Protein AF-A0A7J2YCM7-F1 (afdb_monomer)

Solvent-accessible surface area (backbone atoms only — not comparable to full-atom values): 4425 Å² total; per-residue (Å²): 120,60,61,70,58,23,43,54,53,2,52,52,31,29,51,52,51,22,50,55,43,18,74,74,66,75,62,58,70,67,87,66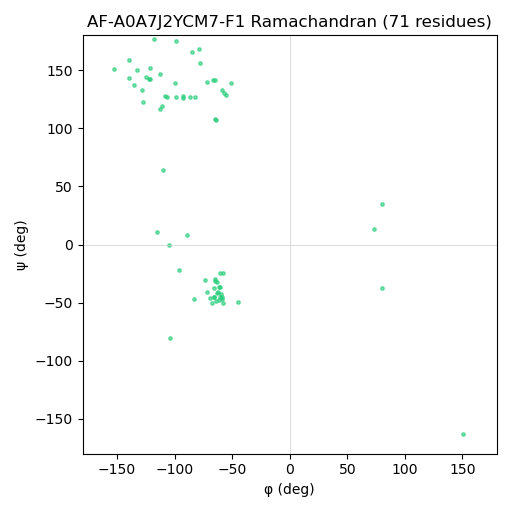,35,62,46,74,46,98,84,72,48,52,39,48,38,53,88,43,83,42,80,47,76,50,79,55,99,90,49,71,50,78,42,76,35,52,81,78,78,71,78,79,132

Foldseek 3Di:
DPQVVQQVQLVVLQVVQQVVVCVVPVGGDRDDQWDQDPVRDIHGFNPFQDWDWDADPVGIDIGGGDDDPDPDD

pLDDT: mean 89.28, std 10.87, range [47.09, 96.62]

Structure (mmCIF, N/CA/C/O backbone):
data_AF-A0A7J2YCM7-F1
#
_entry.id   AF-A0A7J2YCM7-F1
#
loop_
_atom_site.group_PDB
_atom_site.id
_atom_site.type_symbol
_atom_site.label_atom_id
_atom_site.label_alt_id
_atom_site.label_comp_id
_atom_site.label_asym_id
_atom_site.label_entity_id
_atom_site.label_seq_id
_atom_site.pdbx_PDB_ins_code
_atom_site.Cartn_x
_atom_site.Cartn_y
_atom_site.Cartn_z
_atom_site.occupancy
_atom_site.B_iso_or_equiv
_atom_site.auth_seq_id
_atom_site.auth_comp_id
_atom_site.auth_asym_id
_atom_site.auth_atom_id
_atom_site.pdbx_PDB_model_num
ATOM 1 N N . MET A 1 1 ? -14.912 4.610 12.610 1.00 65.88 1 MET A N 1
ATOM 2 C CA . MET A 1 1 ? -14.008 3.623 13.256 1.00 65.88 1 MET A CA 1
ATOM 3 C C . MET A 1 1 ? -13.175 4.325 14.326 1.00 65.88 1 MET A C 1
ATOM 5 O O . MET A 1 1 ? -12.960 5.521 14.193 1.00 65.88 1 MET A O 1
ATOM 9 N N . GLN A 1 2 ? -12.697 3.632 15.368 1.00 84.69 2 GLN A N 1
ATOM 10 C CA . GLN A 1 2 ? -11.678 4.201 16.269 1.00 84.69 2 GLN A CA 1
ATOM 11 C C . GLN A 1 2 ? -10.329 4.253 15.525 1.00 84.69 2 GLN A C 1
ATOM 13 O O . GLN A 1 2 ? -10.004 3.301 14.818 1.00 84.69 2 GLN A O 1
ATOM 18 N N . TYR A 1 3 ? -9.536 5.320 15.688 1.00 89.31 3 TYR A N 1
ATOM 19 C CA . TYR A 1 3 ? -8.264 5.534 14.966 1.00 89.31 3 TYR A CA 1
ATOM 20 C C . TYR A 1 3 ? -7.367 4.285 14.901 1.00 89.31 3 TYR A C 1
ATOM 22 O O . TYR A 1 3 ? -6.941 3.870 13.828 1.00 89.31 3 TYR A O 1
ATOM 30 N N . PHE A 1 4 ? -7.131 3.630 16.042 1.00 92.88 4 PHE A N 1
ATOM 31 C CA . PHE A 1 4 ? -6.271 2.444 16.112 1.00 92.88 4 PHE A CA 1
ATOM 32 C C . PHE A 1 4 ? -6.799 1.256 15.301 1.00 92.88 4 PHE A C 1
ATOM 34 O O . PHE A 1 4 ? -6.014 0.480 14.755 1.00 92.88 4 PHE A O 1
ATOM 41 N N . GLN A 1 5 ? -8.122 1.115 15.197 1.00 94.19 5 GLN A N 1
ATOM 42 C CA . GLN A 1 5 ? -8.743 0.078 14.380 1.00 94.19 5 GLN A CA 1
ATOM 43 C C . GLN A 1 5 ? -8.520 0.360 12.891 1.00 94.19 5 GLN A C 1
ATOM 45 O O . GLN A 1 5 ? -8.096 -0.539 12.166 1.00 94.19 5 GLN A O 1
ATOM 50 N N . ALA A 1 6 ? -8.733 1.608 12.459 1.00 94.12 6 ALA A N 1
ATOM 51 C CA . ALA A 1 6 ? -8.441 2.040 11.095 1.00 94.12 6 ALA A CA 1
ATOM 52 C C . ALA A 1 6 ? -6.956 1.824 10.760 1.00 94.12 6 ALA A C 1
ATOM 54 O O . ALA A 1 6 ? -6.632 1.228 9.736 1.00 94.12 6 ALA A O 1
ATOM 55 N N . LEU A 1 7 ? -6.047 2.204 11.665 1.00 95.25 7 LEU A N 1
ATOM 56 C CA . LEU A 1 7 ? -4.608 2.054 11.453 1.00 95.25 7 LEU A CA 1
ATOM 57 C C . LEU A 1 7 ? -4.215 0.589 11.256 1.00 95.25 7 LEU A C 1
ATOM 59 O O . LEU A 1 7 ? -3.466 0.271 10.336 1.00 95.25 7 LEU A O 1
ATOM 63 N N . LYS A 1 8 ? -4.741 -0.314 12.090 1.00 96.06 8 LYS A N 1
ATOM 64 C CA . LYS A 1 8 ? -4.440 -1.746 11.995 1.00 96.06 8 LYS A CA 1
ATOM 65 C C . LYS A 1 8 ? -4.913 -2.339 10.668 1.00 96.06 8 LYS A C 1
ATOM 67 O O . LYS A 1 8 ? -4.188 -3.125 10.066 1.00 96.06 8 LYS A O 1
ATOM 72 N N . ILE A 1 9 ? -6.105 -1.957 10.208 1.00 96.25 9 ILE A N 1
ATOM 73 C CA . ILE A 1 9 ? -6.648 -2.407 8.920 1.00 96.25 9 ILE A CA 1
ATOM 74 C C . ILE A 1 9 ? -5.772 -1.896 7.771 1.00 96.25 9 ILE A C 1
ATOM 76 O O . ILE A 1 9 ? -5.339 -2.687 6.934 1.00 96.25 9 ILE A O 1
ATOM 80 N N . GLY A 1 10 ? -5.444 -0.602 7.772 1.00 95.38 10 GLY A N 1
ATOM 81 C CA . GLY A 1 10 ? -4.579 0.006 6.764 1.00 95.38 10 GLY A CA 1
ATOM 82 C C . GLY A 1 10 ? -3.188 -0.627 6.712 1.00 95.38 10 GLY A C 1
ATOM 83 O O . GLY A 1 10 ? -2.694 -0.948 5.638 1.00 95.38 10 GLY A O 1
ATOM 84 N N . GLN A 1 11 ? -2.572 -0.900 7.866 1.00 96.19 11 GLN A N 1
ATOM 85 C CA . GLN A 1 11 ? -1.253 -1.542 7.946 1.00 96.19 11 GLN A CA 1
ATOM 86 C C . GLN A 1 11 ? -1.216 -2.946 7.328 1.00 96.19 11 GLN A C 1
ATOM 88 O O . GLN A 1 11 ? -0.209 -3.320 6.726 1.00 96.19 11 GLN A O 1
ATOM 93 N N . VAL A 1 12 ? -2.291 -3.726 7.468 1.00 96.62 12 VAL A N 1
ATOM 94 C CA . VAL A 1 12 ? -2.398 -5.037 6.811 1.00 96.62 12 VAL A CA 1
ATOM 95 C C . VAL A 1 12 ? -2.498 -4.850 5.297 1.00 96.62 12 VAL A C 1
ATOM 97 O O . VAL A 1 12 ? -1.687 -5.408 4.560 1.00 96.62 12 VAL A O 1
ATOM 100 N N . ARG A 1 13 ? -3.410 -3.984 4.843 1.00 96.19 13 ARG A N 1
ATOM 101 C CA . ARG A 1 13 ? -3.657 -3.724 3.416 1.00 96.19 13 ARG A CA 1
ATOM 102 C C . ARG A 1 13 ? -2.411 -3.224 2.681 1.00 96.19 13 ARG A C 1
ATOM 104 O O . ARG A 1 13 ? -2.039 -3.787 1.654 1.00 96.19 13 ARG A O 1
ATOM 111 N N . ILE A 1 14 ? -1.689 -2.246 3.234 1.00 95.06 14 ILE A N 1
ATOM 112 C CA . ILE A 1 14 ? -0.467 -1.722 2.594 1.00 95.06 14 ILE A CA 1
ATOM 113 C C . ILE A 1 14 ? 0.648 -2.761 2.520 1.00 95.06 14 ILE A C 1
ATOM 115 O O . ILE A 1 14 ? 1.461 -2.723 1.5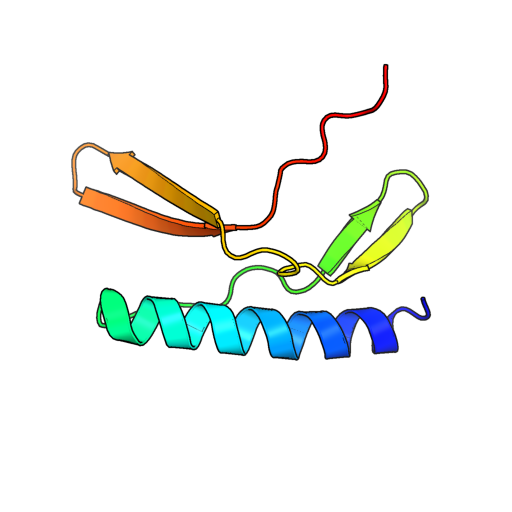99 1.00 95.06 14 ILE A O 1
ATOM 119 N N . LYS A 1 15 ? 0.721 -3.674 3.495 1.00 95.50 15 LYS A N 1
ATOM 120 C CA . LYS A 1 15 ? 1.736 -4.725 3.508 1.00 95.50 15 LYS A CA 1
ATOM 121 C C . LYS A 1 15 ? 1.438 -5.753 2.425 1.00 95.50 15 LYS A C 1
ATOM 123 O O . LYS A 1 15 ? 2.361 -6.179 1.727 1.00 95.50 15 LYS A O 1
ATOM 128 N N . ASP A 1 16 ? 0.169 -6.102 2.252 1.00 95.75 16 ASP A N 1
ATOM 129 C CA . ASP A 1 16 ? -0.275 -7.004 1.193 1.00 95.75 16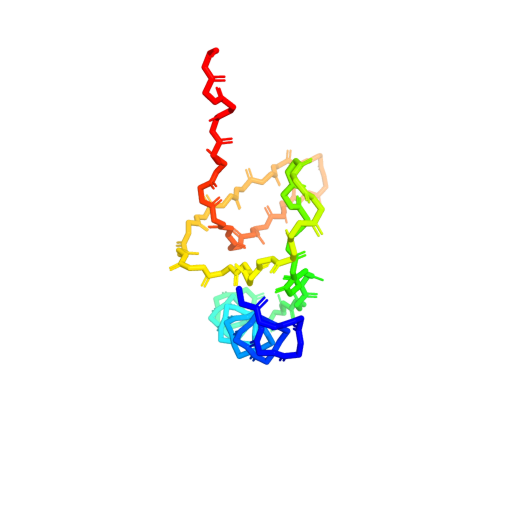 ASP A CA 1
ATOM 130 C C . ASP A 1 16 ? -0.054 -6.374 -0.189 1.00 95.75 16 ASP A C 1
ATOM 132 O O . ASP A 1 16 ? 0.542 -7.012 -1.060 1.00 95.75 16 ASP A O 1
ATOM 136 N N . ALA A 1 17 ? -0.413 -5.099 -0.373 1.00 95.69 17 ALA A N 1
ATOM 137 C CA . ALA A 1 17 ? -0.161 -4.354 -1.608 1.00 95.69 17 ALA A CA 1
ATOM 138 C C . ALA A 1 17 ? 1.344 -4.236 -1.917 1.00 95.69 17 ALA A C 1
ATOM 140 O O . ALA A 1 17 ? 1.786 -4.575 -3.016 1.00 95.69 17 ALA A O 1
ATOM 141 N N . ALA A 1 18 ? 2.170 -3.850 -0.939 1.00 95.12 18 ALA A N 1
ATOM 142 C CA . ALA A 1 18 ? 3.620 -3.786 -1.117 1.00 95.12 18 ALA A CA 1
ATOM 143 C C . ALA A 1 18 ? 4.214 -5.161 -1.463 1.00 95.12 18 ALA A C 1
ATOM 145 O O . ALA A 1 18 ? 5.111 -5.249 -2.295 1.00 95.12 18 ALA A O 1
ATOM 146 N N . THR A 1 19 ? 3.695 -6.246 -0.882 1.00 96.06 19 THR A N 1
ATOM 147 C CA . THR A 1 19 ? 4.128 -7.612 -1.211 1.00 96.06 19 THR A CA 1
ATOM 148 C C . THR A 1 19 ? 3.762 -7.982 -2.649 1.00 96.06 19 THR A C 1
ATOM 150 O O . THR A 1 19 ? 4.612 -8.491 -3.379 1.00 96.06 19 THR A O 1
ATOM 153 N N . LYS A 1 20 ? 2.536 -7.674 -3.093 1.00 95.31 20 LYS A N 1
ATOM 154 C CA . LYS A 1 20 ? 2.094 -7.881 -4.484 1.00 95.31 20 LYS A CA 1
ATOM 155 C C . LYS A 1 20 ? 2.981 -7.122 -5.468 1.00 95.31 20 LYS A C 1
ATOM 157 O O . LYS A 1 20 ? 3.510 -7.720 -6.404 1.00 95.31 20 LYS A O 1
ATOM 162 N N . LEU A 1 21 ? 3.205 -5.831 -5.224 1.00 95.56 21 LEU A N 1
ATOM 163 C CA . LEU A 1 21 ? 4.029 -4.999 -6.096 1.00 95.56 21 LEU A CA 1
ATOM 164 C C . LEU A 1 21 ? 5.496 -5.441 -6.084 1.00 95.56 21 LEU A C 1
ATOM 166 O O . LEU A 1 21 ? 6.133 -5.463 -7.131 1.00 95.56 21 LEU A O 1
ATOM 170 N N . LYS A 1 22 ? 6.023 -5.869 -4.931 1.00 95.56 22 LYS A N 1
ATOM 171 C CA . LYS A 1 22 ? 7.381 -6.412 -4.824 1.00 95.56 22 LYS A CA 1
ATOM 172 C C . LYS A 1 22 ? 7.549 -7.684 -5.653 1.00 95.56 22 LYS A C 1
ATOM 174 O O . LYS A 1 22 ? 8.570 -7.832 -6.314 1.00 95.56 22 LYS A O 1
ATOM 179 N N . ASN A 1 23 ? 6.559 -8.575 -5.652 1.00 96.06 23 ASN A N 1
ATOM 180 C CA . ASN A 1 23 ? 6.602 -9.792 -6.466 1.00 96.06 23 ASN A CA 1
ATOM 181 C C . ASN A 1 23 ? 6.603 -9.484 -7.971 1.00 96.06 23 ASN A C 1
ATOM 183 O O . ASN A 1 23 ? 7.178 -10.244 -8.743 1.00 96.06 23 ASN A O 1
ATOM 187 N N . TYR A 1 24 ? 5.985 -8.374 -8.380 1.00 93.44 24 TYR A N 1
ATOM 188 C CA . TYR A 1 24 ? 5.946 -7.934 -9.773 1.00 93.44 24 TYR A CA 1
ATOM 189 C C . TYR A 1 24 ? 7.203 -7.151 -10.199 1.00 93.44 24 TYR A C 1
ATOM 191 O O . TYR A 1 24 ? 7.778 -7.427 -11.247 1.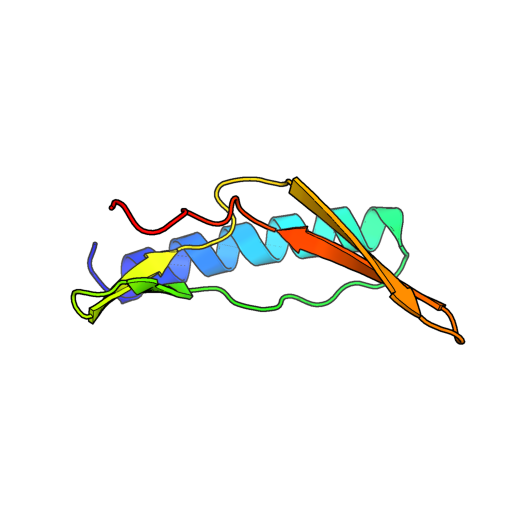00 93.44 24 TYR A O 1
ATOM 199 N N . ALA A 1 25 ? 7.644 -6.182 -9.392 1.00 92.12 25 ALA A N 1
ATOM 200 C CA . ALA A 1 25 ? 8.685 -5.209 -9.743 1.00 92.12 25 ALA A CA 1
ATOM 201 C C . ALA A 1 25 ? 10.053 -5.477 -9.081 1.00 92.12 25 ALA A 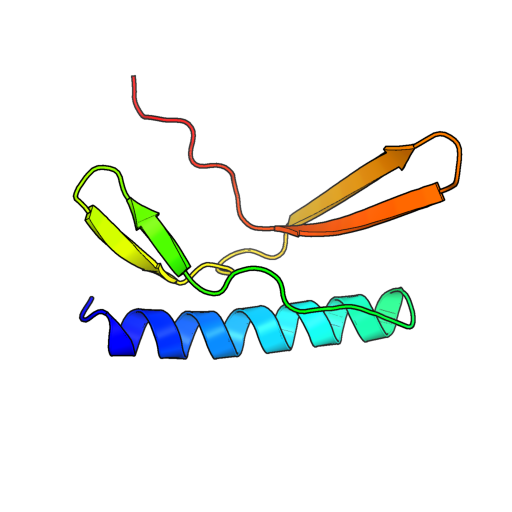C 1
ATOM 203 O O . ALA A 1 25 ? 10.996 -4.707 -9.254 1.00 92.12 25 ALA A O 1
ATOM 204 N N . GLY A 1 26 ? 10.172 -6.528 -8.268 1.00 92.44 26 GLY A N 1
ATOM 205 C CA . GLY A 1 26 ? 11.369 -6.874 -7.492 1.00 92.44 26 GLY A CA 1
ATOM 206 C C . GLY A 1 26 ? 11.532 -6.063 -6.202 1.00 92.44 26 GLY A C 1
ATOM 207 O O . GLY A 1 26 ? 11.918 -6.618 -5.172 1.00 92.44 26 GLY A O 1
ATOM 208 N N . ASN A 1 27 ? 11.183 -4.773 -6.221 1.00 89.81 27 ASN A N 1
ATOM 209 C CA . ASN A 1 27 ? 11.215 -3.882 -5.061 1.00 89.81 27 ASN A CA 1
ATOM 210 C C . ASN A 1 27 ? 9.936 -3.042 -4.975 1.00 89.81 27 ASN A C 1
ATOM 212 O O . ASN A 1 27 ? 9.472 -2.504 -5.975 1.00 89.81 27 ASN A O 1
ATOM 216 N N . ALA A 1 28 ? 9.394 -2.901 -3.765 1.00 94.62 28 ALA A N 1
ATOM 217 C CA . ALA A 1 28 ? 8.254 -2.037 -3.478 1.00 94.62 28 ALA A CA 1
ATOM 218 C C . ALA A 1 28 ? 8.287 -1.575 -2.019 1.00 94.62 28 ALA A C 1
ATOM 220 O O . ALA A 1 28 ? 8.786 -2.292 -1.147 1.00 94.62 28 ALA A O 1
ATOM 221 N N . LEU A 1 29 ? 7.736 -0.389 -1.761 1.00 92.88 29 LEU A N 1
ATOM 222 C CA . LEU A 1 29 ? 7.650 0.207 -0.432 1.00 92.88 29 LEU A CA 1
ATOM 223 C C . LEU A 1 29 ? 6.184 0.473 -0.067 1.00 92.88 29 LEU A C 1
ATOM 225 O O . LEU A 1 29 ? 5.411 0.878 -0.937 1.00 92.88 29 LEU A O 1
ATOM 229 N N . PRO A 1 30 ? 5.790 0.271 1.202 1.00 92.44 30 PRO A N 1
ATOM 230 C CA . PRO A 1 30 ? 4.499 0.741 1.683 1.00 92.44 30 PRO A CA 1
ATOM 231 C C . PRO A 1 30 ? 4.477 2.275 1.697 1.00 92.44 30 PRO A C 1
ATOM 233 O O . PRO A 1 30 ? 5.476 2.904 2.045 1.00 92.44 30 PRO A O 1
ATOM 236 N N . ALA A 1 31 ? 3.337 2.867 1.339 1.00 89.38 31 ALA A N 1
ATOM 237 C CA . ALA A 1 31 ? 3.186 4.319 1.252 1.00 89.38 31 ALA A CA 1
ATOM 238 C C . ALA A 1 31 ? 2.404 4.895 2.445 1.00 89.38 31 ALA A C 1
ATOM 240 O O . ALA A 1 31 ? 2.994 5.407 3.392 1.00 89.38 31 ALA A O 1
ATOM 241 N N . ILE A 1 32 ? 1.073 4.811 2.407 1.00 91.69 32 ILE A N 1
ATOM 242 C CA . ILE A 1 32 ? 0.167 5.469 3.357 1.00 91.69 32 ILE A CA 1
ATOM 243 C C . ILE A 1 32 ? -0.801 4.422 3.896 1.00 91.69 32 ILE A C 1
ATOM 245 O O . ILE A 1 32 ? -1.338 3.665 3.106 1.00 91.69 32 ILE A O 1
ATOM 249 N N . ALA A 1 33 ? -1.015 4.368 5.216 1.00 93.69 33 ALA A N 1
ATOM 250 C CA . ALA A 1 33 ? -1.940 3.420 5.859 1.00 93.69 33 ALA A CA 1
ATOM 251 C C . ALA A 1 33 ? -3.331 4.015 6.134 1.00 93.69 33 ALA A C 1
ATOM 253 O O . ALA A 1 33 ? -4.296 3.279 6.325 1.00 93.69 33 ALA A O 1
ATOM 254 N N . LEU A 1 34 ? -3.422 5.343 6.196 1.00 93.94 34 LEU A N 1
ATOM 255 C CA . LEU A 1 34 ? -4.616 6.071 6.598 1.00 93.94 34 LEU A CA 1
ATOM 256 C C . LEU A 1 34 ? -4.816 7.305 5.721 1.00 93.94 34 LEU A C 1
ATOM 258 O O . LEU A 1 34 ? -3.846 7.990 5.403 1.00 93.94 34 LEU A O 1
ATOM 262 N N . LYS A 1 35 ? -6.071 7.628 5.418 1.00 91.31 35 LYS A N 1
ATOM 263 C CA . LYS A 1 35 ? -6.484 8.925 4.873 1.00 91.31 35 LYS A CA 1
ATOM 264 C C . LYS A 1 35 ? -7.340 9.660 5.900 1.00 91.31 35 LYS A C 1
ATOM 266 O O . LYS A 1 35 ? -8.066 9.027 6.666 1.00 91.31 35 LYS A O 1
ATOM 271 N N . GLU A 1 36 ? -7.240 10.982 5.927 1.00 89.94 36 GLU A N 1
ATOM 272 C CA . GLU A 1 36 ? -8.152 11.834 6.689 1.00 89.94 36 GLU A CA 1
ATOM 273 C C . GLU A 1 36 ? -9.299 12.268 5.768 1.00 89.94 36 GLU A C 1
ATOM 275 O O . GLU A 1 36 ? -9.068 12.749 4.657 1.00 89.94 36 GLU A O 1
ATOM 280 N N . SER A 1 37 ? -10.538 12.054 6.205 1.00 84.81 37 SER A N 1
ATOM 281 C CA . SER A 1 37 ? -11.736 12.553 5.521 1.00 84.81 37 SER A CA 1
ATOM 282 C C . SER A 1 37 ? -11.975 14.036 5.829 1.00 84.81 37 SER A C 1
ATOM 284 O O . SER A 1 37 ? -11.390 14.600 6.753 1.00 84.81 37 SER A O 1
ATOM 286 N N . LYS A 1 38 ? -12.891 14.679 5.092 1.00 82.56 38 LYS A N 1
ATOM 287 C CA . LYS A 1 38 ? -13.258 16.093 5.319 1.00 82.56 38 LYS A CA 1
ATOM 288 C C . LYS A 1 38 ? -13.782 16.369 6.735 1.00 82.56 38 LYS A C 1
ATOM 290 O O . LYS A 1 38 ? -13.657 17.492 7.210 1.00 82.56 38 LYS A O 1
ATOM 295 N N . ASP A 1 39 ? -14.319 15.349 7.398 1.00 86.31 39 ASP A N 1
ATOM 296 C CA . ASP A 1 39 ? -14.872 15.436 8.751 1.00 86.31 39 ASP A CA 1
ATOM 297 C C . ASP A 1 39 ? -13.819 15.162 9.846 1.00 86.31 39 ASP A C 1
ATOM 299 O O . ASP A 1 39 ? -14.162 15.012 11.020 1.00 86.31 39 ASP A O 1
ATOM 303 N N . GLY A 1 40 ? -12.534 15.046 9.481 1.00 85.44 40 GLY A N 1
ATOM 304 C CA . GLY A 1 40 ? -11.438 14.730 10.406 1.00 85.44 40 GLY A CA 1
ATOM 305 C C . GLY A 1 40 ? -11.425 13.268 10.871 1.00 85.44 40 GLY A C 1
ATOM 306 O O . GLY A 1 40 ? -10.749 12.911 11.839 1.00 85.44 40 GLY A O 1
ATOM 307 N N . ILE A 1 41 ? -12.198 12.399 10.210 1.00 89.69 41 ILE A N 1
ATOM 308 C CA . ILE A 1 41 ? -12.243 10.966 10.510 1.00 89.69 41 ILE A CA 1
ATOM 309 C C . ILE A 1 41 ? -11.135 10.268 9.727 1.00 89.69 41 ILE A C 1
ATOM 311 O O . ILE A 1 41 ? -11.058 10.395 8.505 1.00 89.69 41 ILE A O 1
ATOM 315 N N . TRP A 1 42 ? -10.310 9.499 10.437 1.00 92.06 42 TRP A N 1
ATOM 316 C CA . TRP A 1 42 ? -9.273 8.659 9.846 1.00 92.06 42 TRP A CA 1
ATOM 317 C C . TRP A 1 42 ? -9.843 7.333 9.348 1.00 92.06 42 TRP A C 1
ATOM 319 O O . TRP A 1 42 ? -10.460 6.578 10.109 1.00 92.06 42 TRP A O 1
ATOM 329 N N . GLU A 1 43 ? -9.568 7.022 8.089 1.00 93.31 43 GLU A N 1
ATOM 330 C CA . GLU A 1 43 ? -10.042 5.825 7.404 1.00 93.31 43 GLU A CA 1
ATOM 331 C C . GLU A 1 43 ? -8.860 5.004 6.876 1.00 93.31 43 GLU A C 1
ATOM 333 O O . GLU A 1 43 ? -7.863 5.581 6.430 1.00 93.31 43 GLU A O 1
ATOM 338 N N . PRO A 1 44 ? -8.928 3.662 6.930 1.00 94.50 44 PRO A N 1
ATOM 339 C CA . PRO A 1 44 ? -7.913 2.824 6.309 1.00 94.50 44 PRO A CA 1
ATOM 340 C C . PRO A 1 44 ? -7.932 2.993 4.790 1.00 94.50 44 PRO A C 1
ATOM 342 O O . PRO A 1 44 ? -8.999 3.041 4.186 1.00 94.50 44 PRO A O 1
ATOM 345 N N . VAL A 1 45 ? -6.753 2.991 4.175 1.00 92.50 45 VAL A N 1
ATOM 346 C CA . VAL A 1 45 ? -6.611 2.896 2.711 1.00 92.50 45 VAL A CA 1
ATOM 347 C C . VAL A 1 45 ? -6.300 1.455 2.284 1.00 92.50 45 VAL A C 1
ATOM 349 O O . VAL A 1 45 ? -6.102 0.583 3.138 1.00 92.50 45 VAL A O 1
ATOM 352 N N . GLY A 1 46 ? -6.242 1.202 0.980 1.00 91.81 46 GLY A N 1
ATOM 353 C CA . GLY A 1 46 ? -5.956 -0.089 0.353 1.00 91.81 46 GLY A CA 1
ATOM 354 C C . GLY A 1 46 ? -7.169 -1.016 0.318 1.00 91.81 46 GLY A C 1
ATOM 355 O O . GLY A 1 46 ? -7.032 -2.213 0.566 1.00 91.81 46 GLY A O 1
ATOM 356 N N . GLU A 1 47 ? -8.370 -0.461 0.149 1.00 92.75 47 GLU A N 1
ATOM 357 C CA . GLU A 1 47 ? -9.582 -1.263 -0.054 1.00 92.75 47 GLU A CA 1
ATOM 358 C C . GLU A 1 47 ? -9.632 -1.875 -1.455 1.00 92.75 47 GLU A C 1
ATOM 360 O O . GLU A 1 47 ? -10.152 -2.978 -1.629 1.00 92.75 47 GLU A O 1
ATOM 365 N N . GLU A 1 48 ? -9.038 -1.194 -2.429 1.00 92.12 48 GLU A N 1
ATOM 366 C CA . GLU A 1 48 ? -8.951 -1.619 -3.815 1.00 92.12 48 GLU A CA 1
ATOM 367 C C . GLU A 1 48 ? -7.480 -1.720 -4.238 1.00 92.12 48 GLU A C 1
ATOM 369 O O . GLU A 1 48 ? -6.609 -1.007 -3.745 1.00 92.12 48 GLU A O 1
ATOM 374 N N . ASP A 1 49 ? -7.200 -2.600 -5.197 1.00 91.06 49 ASP A N 1
ATOM 375 C CA . ASP A 1 49 ? -5.873 -2.718 -5.803 1.00 91.06 49 ASP A CA 1
ATOM 376 C C . ASP A 1 49 ? -5.905 -2.203 -7.250 1.00 91.06 49 ASP A C 1
ATOM 378 O O . ASP A 1 49 ? -5.725 -2.968 -8.203 1.00 91.06 49 ASP A O 1
ATOM 382 N N . MET A 1 50 ? -6.170 -0.911 -7.454 1.00 93.38 50 MET A N 1
ATOM 383 C CA . MET A 1 50 ? -6.000 -0.314 -8.781 1.00 93.38 50 MET A CA 1
ATOM 384 C C . MET A 1 50 ? -4.531 -0.041 -9.075 1.00 93.38 50 MET A C 1
ATOM 386 O O . MET A 1 50 ? -3.715 0.100 -8.169 1.00 93.38 50 MET A O 1
ATOM 390 N N . VAL A 1 51 ? -4.188 0.035 -10.361 1.00 93.19 51 VAL A N 1
ATOM 391 C CA . VAL A 1 51 ? -2.810 0.265 -10.802 1.00 93.19 51 VAL A CA 1
ATOM 392 C C . VAL A 1 51 ? -2.692 1.647 -11.425 1.00 93.19 51 VAL A C 1
ATOM 394 O O . VAL A 1 51 ? -3.313 1.938 -12.447 1.00 93.19 51 VAL A O 1
ATOM 397 N N . GLY A 1 52 ? -1.851 2.481 -10.823 1.00 92.88 52 GLY A N 1
ATOM 398 C CA . GLY A 1 52 ? -1.376 3.724 -11.411 1.00 92.88 52 GLY A CA 1
ATOM 399 C C . GLY A 1 52 ? 0.016 3.535 -12.004 1.00 92.88 52 GLY A C 1
ATOM 400 O O . GLY A 1 52 ? 0.877 2.892 -11.403 1.00 92.88 52 GLY A O 1
ATOM 401 N N . VAL A 1 53 ? 0.250 4.114 -13.182 1.00 93.31 53 VAL A N 1
ATOM 402 C CA . VAL A 1 53 ? 1.579 4.165 -13.801 1.00 93.31 53 VAL A CA 1
ATOM 403 C C . VAL A 1 53 ? 1.89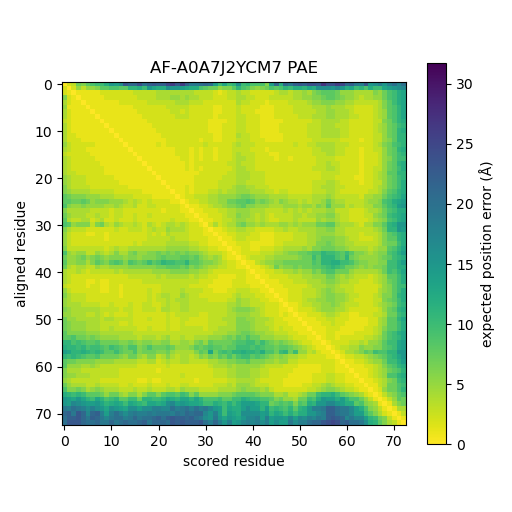1 5.609 -14.157 1.00 93.31 53 VAL A C 1
ATOM 405 O O . VAL A 1 53 ? 1.155 6.243 -14.910 1.00 93.31 53 VAL A O 1
ATOM 408 N N . VAL A 1 54 ? 2.994 6.121 -13.623 1.00 92.69 54 VAL A N 1
ATOM 409 C CA . VAL A 1 54 ? 3.521 7.447 -13.950 1.00 92.69 54 VAL A CA 1
ATOM 410 C C . VAL A 1 54 ? 4.838 7.253 -14.680 1.00 92.69 54 VAL A C 1
ATOM 412 O O . VAL A 1 54 ? 5.783 6.709 -14.114 1.00 92.69 54 VAL A O 1
ATOM 415 N N . VAL A 1 55 ? 4.900 7.680 -15.939 1.00 94.00 55 VAL A N 1
ATOM 416 C CA . VAL A 1 55 ? 6.115 7.612 -16.760 1.00 94.00 55 VAL A CA 1
ATOM 417 C C . VAL A 1 55 ? 6.790 8.980 -16.747 1.00 94.00 55 VAL A C 1
ATOM 419 O O . VAL A 1 55 ? 6.153 9.988 -17.038 1.00 94.00 55 VAL A O 1
ATOM 422 N N . GLY A 1 56 ? 8.070 9.010 -16.396 1.00 93.62 56 GLY A N 1
ATOM 423 C CA . GLY A 1 56 ? 8.938 10.179 -16.492 1.00 93.62 56 GLY A CA 1
ATOM 424 C C . GLY A 1 56 ? 10.102 9.927 -17.451 1.00 93.62 56 GLY A C 1
ATOM 425 O O . GLY A 1 56 ? 10.286 8.821 -17.954 1.00 93.62 56 GLY A O 1
ATOM 426 N N . GLU A 1 57 ? 10.929 10.948 -17.675 1.00 94.19 57 GLU A N 1
ATOM 427 C CA . GLU A 1 57 ? 12.055 10.883 -18.623 1.00 94.19 57 GLU A CA 1
ATOM 428 C C . GLU A 1 57 ? 13.095 9.799 -18.284 1.00 94.19 57 GLU A C 1
ATOM 430 O O . GLU A 1 57 ? 13.794 9.307 -19.166 1.00 94.19 57 GLU A O 1
ATOM 435 N N . HIS A 1 58 ? 13.188 9.400 -17.011 1.00 92.88 58 HIS A N 1
ATOM 436 C CA . HIS A 1 58 ? 14.195 8.455 -16.515 1.00 92.88 58 HIS A CA 1
ATOM 437 C C . HIS A 1 58 ? 13.614 7.133 -15.995 1.00 92.88 58 HIS A C 1
ATOM 439 O O . HIS A 1 58 ? 14.330 6.357 -15.363 1.00 92.88 58 HIS A O 1
ATOM 445 N N . GLY A 1 59 ? 12.330 6.857 -16.233 1.00 89.69 59 GLY A N 1
ATOM 446 C CA . GLY A 1 59 ? 11.712 5.603 -15.807 1.00 89.69 59 GLY A CA 1
ATOM 447 C C . GLY A 1 59 ? 10.226 5.727 -15.514 1.00 89.69 59 GLY A C 1
ATOM 448 O O . GLY A 1 59 ? 9.573 6.688 -15.908 1.00 89.69 59 GLY A O 1
ATOM 449 N N . CYS A 1 60 ? 9.682 4.739 -14.808 1.00 91.81 60 CYS A N 1
ATOM 450 C CA . CYS A 1 60 ? 8.288 4.757 -14.392 1.00 91.81 60 CYS A CA 1
ATOM 451 C C . CYS A 1 60 ? 8.133 4.401 -12.916 1.00 91.81 60 CYS A C 1
ATOM 453 O O . CYS A 1 60 ? 8.923 3.642 -12.352 1.00 91.81 60 CYS A O 1
ATOM 455 N N . ILE A 1 61 ? 7.096 4.961 -12.306 1.00 92.12 61 ILE A N 1
ATOM 456 C CA . ILE A 1 61 ? 6.609 4.582 -10.987 1.00 92.12 61 ILE A CA 1
ATOM 457 C C . ILE A 1 61 ? 5.311 3.820 -11.203 1.00 92.12 61 ILE A C 1
ATOM 459 O O . ILE A 1 61 ? 4.400 4.311 -11.869 1.00 92.12 61 ILE A O 1
ATOM 463 N N . ILE A 1 62 ? 5.239 2.627 -10.623 1.00 93.88 62 ILE A N 1
ATOM 464 C CA . ILE A 1 62 ? 4.028 1.813 -10.575 1.00 93.88 62 ILE A CA 1
ATOM 465 C C . ILE A 1 62 ? 3.534 1.856 -9.137 1.00 93.88 62 ILE A C 1
ATOM 467 O O . ILE A 1 62 ? 4.303 1.592 -8.210 1.00 93.88 62 ILE A O 1
ATOM 471 N N . CYS A 1 63 ? 2.270 2.199 -8.943 1.00 93.56 63 CYS A N 1
ATOM 472 C CA . CYS A 1 63 ? 1.637 2.226 -7.635 1.00 93.56 63 CYS A CA 1
ATOM 473 C C . CYS A 1 63 ? 0.381 1.359 -7.630 1.00 93.56 63 CYS A C 1
ATOM 475 O O . CYS A 1 63 ? -0.346 1.287 -8.620 1.00 93.56 63 CYS A O 1
ATOM 477 N N . ILE A 1 64 ? 0.147 0.711 -6.490 1.00 94.50 64 ILE A N 1
ATOM 478 C CA . ILE A 1 64 ? -1.159 0.152 -6.157 1.00 94.50 64 ILE A CA 1
ATOM 479 C C . ILE A 1 64 ? -1.902 1.228 -5.366 1.00 94.50 64 ILE A C 1
ATOM 481 O O . ILE A 1 64 ? -1.351 1.768 -4.402 1.00 94.50 64 ILE A O 1
ATOM 485 N N . CYS A 1 65 ? -3.102 1.584 -5.806 1.00 92.00 65 CYS A N 1
ATOM 486 C CA . CYS A 1 65 ? -3.889 2.679 -5.258 1.00 92.00 65 CYS A CA 1
ATOM 487 C C . CYS A 1 65 ? -5.377 2.335 -5.159 1.00 92.00 65 CYS A C 1
A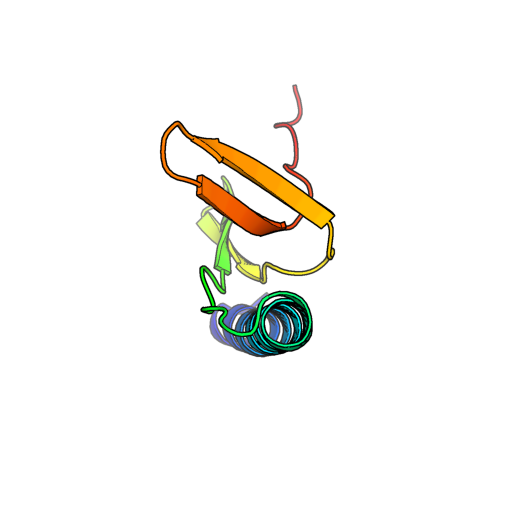TOM 489 O O . CYS A 1 65 ? -5.881 1.467 -5.866 1.00 92.00 65 CYS A O 1
ATOM 491 N N . ASP A 1 66 ? -6.075 3.074 -4.299 1.00 89.62 66 ASP A N 1
ATOM 492 C CA . ASP A 1 66 ? -7.534 3.062 -4.236 1.00 89.62 66 ASP A CA 1
ATOM 493 C C . ASP A 1 66 ? -8.132 4.028 -5.258 1.00 89.62 66 ASP A C 1
ATOM 495 O O . ASP A 1 66 ? -7.468 4.947 -5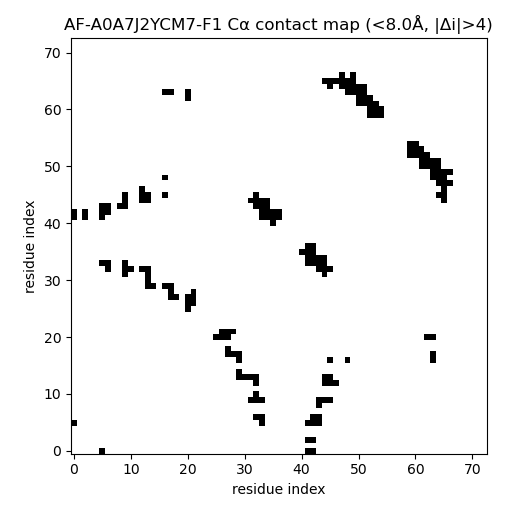.761 1.00 89.62 66 ASP A O 1
ATOM 499 N N . LYS A 1 67 ? -9.434 3.889 -5.503 1.00 83.44 67 LYS A N 1
ATOM 500 C CA . LYS A 1 67 ? -10.211 4.890 -6.220 1.00 83.44 67 LYS A CA 1
ATOM 501 C C . LYS A 1 67 ? -10.121 6.226 -5.526 1.00 83.44 67 LYS A C 1
ATOM 503 O O . LYS A 1 67 ? -10.397 6.378 -4.339 1.00 83.44 67 LYS A O 1
ATOM 508 N N . MET A 1 68 ? -9.808 7.231 -6.335 1.00 71.00 68 MET A N 1
ATOM 509 C CA . MET A 1 68 ? -10.048 8.602 -5.947 1.00 71.00 68 MET A CA 1
ATOM 510 C C . MET A 1 68 ? -11.560 8.784 -5.818 1.00 71.00 68 MET A C 1
ATOM 512 O O . MET A 1 68 ? -12.294 8.774 -6.810 1.00 71.00 68 MET A O 1
ATOM 516 N N . GLU A 1 69 ? -12.040 8.911 -4.587 1.00 63.19 69 GLU A N 1
ATOM 517 C CA . GLU A 1 69 ? -13.390 9.393 -4.339 1.00 63.19 69 GLU A CA 1
ATOM 518 C C . GLU A 1 69 ? -13.448 10.832 -4.848 1.00 63.19 69 GLU A C 1
ATOM 520 O O . GLU A 1 69 ? -12.838 11.739 -4.277 1.00 63.19 69 GLU A O 1
ATOM 525 N N . MET A 1 70 ? -14.127 11.041 -5.980 1.00 51.91 70 MET A N 1
ATOM 526 C CA . MET A 1 70 ? -14.450 12.395 -6.410 1.00 51.91 70 MET A CA 1
ATOM 527 C C . MET A 1 70 ? -15.283 13.038 -5.299 1.00 51.91 70 MET A C 1
ATOM 529 O O . MET A 1 70 ? -16.218 12.393 -4.812 1.00 51.91 70 MET A O 1
ATOM 533 N N . PRO A 1 71 ? -14.970 14.274 -4.877 1.00 53.59 71 PRO A N 1
ATOM 534 C CA . PRO A 1 71 ? -15.821 14.969 -3.930 1.00 53.59 71 PRO A CA 1
ATOM 535 C C . PRO A 1 71 ? -17.239 15.005 -4.507 1.00 53.59 71 PRO A C 1
ATOM 537 O O . PRO A 1 71 ? -17.424 15.379 -5.666 1.00 53.59 71 PRO A O 1
ATOM 540 N N . SER A 1 72 ? -18.222 14.578 -3.712 1.00 47.09 72 SER A N 1
ATOM 541 C CA . SER A 1 72 ? -19.631 14.792 -4.037 1.00 47.09 72 SER A CA 1
ATOM 542 C C . SER A 1 72 ? -19.849 16.279 -4.359 1.00 47.09 72 SER A C 1
ATOM 544 O O . SER A 1 72 ? -19.231 17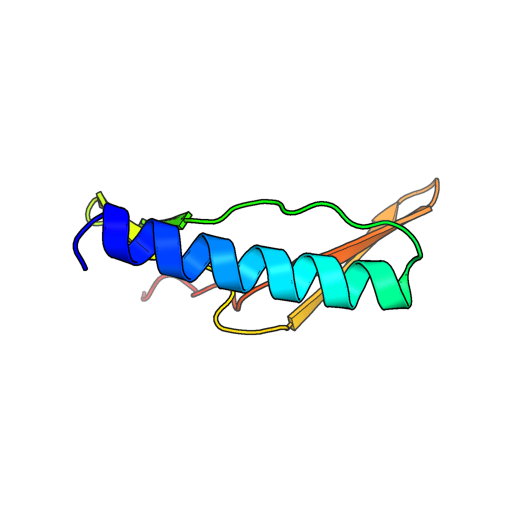.105 -3.672 1.00 47.09 72 SER A O 1
ATOM 546 N N . PRO A 1 73 ? -20.651 16.611 -5.389 1.00 54.38 73 PRO A N 1
ATOM 547 C CA . PRO A 1 73 ? -20.916 17.996 -5.774 1.00 54.38 73 PRO A CA 1
ATOM 548 C C . PRO A 1 73 ? -21.471 18.832 -4.617 1.00 54.38 73 PRO A C 1
ATOM 550 O O . PRO A 1 73 ? -22.148 18.253 -3.734 1.00 54.38 73 PRO A O 1
#

Mean predicted aligned error: 4.79 Å

Radius of gyration: 13.8 Å; Cα contacts (8 Å, |Δi|>4): 97; chains: 1; bounding box: 35×28×35 Å

Secondary structure (DSSP, 8-state):
--HHHHHHHHHHHHHHHHHHHHHHHS------SEEE-TTS-EEE--SS-EEEEEEETTEEEEEEE----PPP-

Nearest PDB structures (foldseek):
  1k8f-assembly2_D  TM=4.354E-01  e=5.048E+00  Homo sapiens
  8rc4-assembly1_i  TM=2.590E-01  e=8.021E+00  Homo sapiens

Sequence (73 aa):
MQYFQALKIGQVRIKDAATKLKNYAGNALPAIALKESKDGIWEPVGEEDMVGVVVGEHGCIICICDKMEMPSP